Protein AF-A0A7X4A086-F1 (afdb_monomer_lite)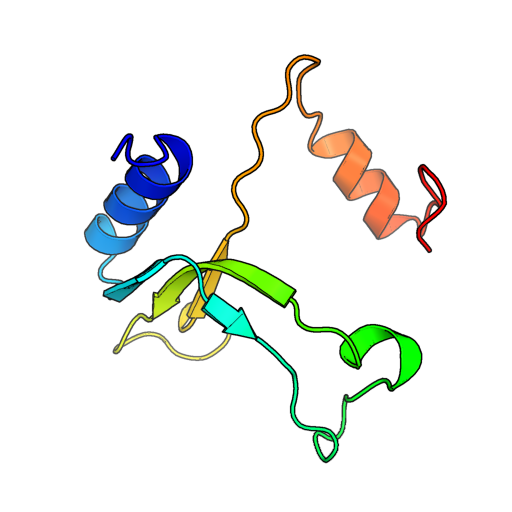

Sequence (93 aa):
MKEDILEQIVEDWLIGRGYFVQHNLKFLPRKDHPDYVRHEDSNHSDIDVIGFHPRLEGDGKVQVVSCKSWQSGFHPSSELDAIENNKTRRGRK

Secondary structure (DSSP, 8-state):
----HHHHHHHHHHHTTT-EEEEEEEE---TT-TT--TTTSSSPEEEEEEEE-TT--GGGGEEEE-----TT---HHHHHHHHHTT--BTTB-

Radius of gyration: 15.78 Å; chains: 1; bounding box: 27×39×38 Å

pLDDT: mean 86.72, std 13.65, range [40.78, 98.44]

Foldseek 3Di:
DPPDVQLVVVCVVLVVVQWDKDAFDWDADDCPDPPDDCVPRVDTDTFGMKTAHPPDDDPVRIDTDDDDDDPVDDDVVVVVVCVVVVNDDPHDD

Structure (mmCIF, N/CA/C/O backbone):
data_AF-A0A7X4A086-F1
#
_entry.id   AF-A0A7X4A086-F1
#
loop_
_atom_site.group_PDB
_atom_site.id
_atom_site.type_symbol
_atom_site.label_atom_id
_atom_site.label_alt_id
_atom_site.label_comp_id
_atom_site.label_asym_id
_atom_site.label_entity_id
_atom_site.label_seq_id
_atom_site.pdbx_PDB_ins_code
_atom_site.Cartn_x
_atom_site.Cartn_y
_atom_site.Cartn_z
_atom_site.occupancy
_atom_site.B_iso_or_equiv
_atom_site.auth_seq_id
_atom_site.auth_comp_id
_atom_site.auth_asym_id
_atom_site.auth_atom_id
_atom_site.pdbx_PDB_model_num
ATOM 1 N N . MET A 1 1 ? 12.051 7.650 19.331 1.00 42.50 1 MET A N 1
ATOM 2 C CA . MET A 1 1 ? 11.953 7.433 17.874 1.00 42.50 1 MET A CA 1
ATOM 3 C C . MET A 1 1 ? 10.694 8.164 17.451 1.00 42.50 1 MET A C 1
A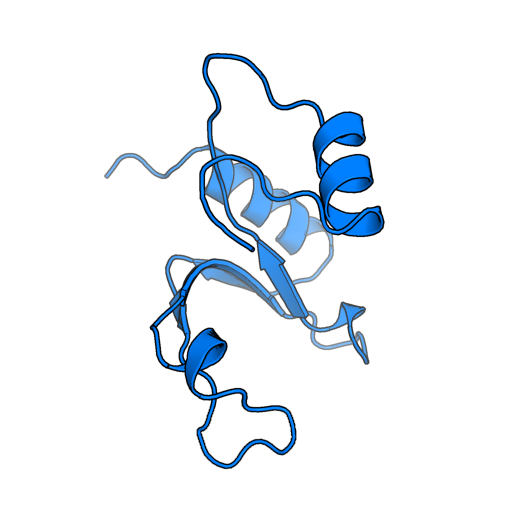TOM 5 O O . MET A 1 1 ? 9.681 7.942 18.092 1.00 42.50 1 MET A O 1
ATOM 9 N N . LYS A 1 2 ? 10.776 9.161 16.566 1.00 50.31 2 LYS A N 1
ATOM 10 C CA . LYS A 1 2 ? 9.585 9.906 16.135 1.00 50.31 2 LYS A CA 1
ATOM 11 C C . LYS A 1 2 ? 8.833 8.960 15.197 1.00 50.31 2 LYS A C 1
ATOM 13 O O . LYS A 1 2 ? 9.371 8.668 14.136 1.00 50.31 2 LYS A O 1
ATOM 18 N N . GLU A 1 3 ? 7.713 8.397 15.628 1.00 56.31 3 GLU A N 1
ATOM 19 C CA . GLU A 1 3 ? 6.847 7.621 14.733 1.00 56.31 3 GLU A CA 1
ATOM 20 C C . GLU A 1 3 ? 6.397 8.546 13.592 1.00 56.31 3 GLU A C 1
ATOM 22 O O . GLU A 1 3 ? 6.085 9.722 13.828 1.00 56.31 3 GLU A O 1
ATOM 27 N N . ASP A 1 4 ? 6.489 8.070 12.347 1.00 82.69 4 ASP A N 1
ATOM 28 C CA . ASP A 1 4 ? 6.084 8.850 11.179 1.00 82.69 4 ASP A CA 1
ATOM 29 C C . ASP A 1 4 ? 4.561 9.020 11.226 1.00 82.69 4 ASP A C 1
ATOM 31 O O . ASP A 1 4 ? 3.800 8.058 11.141 1.00 82.69 4 ASP A O 1
ATOM 35 N N . ILE A 1 5 ? 4.111 10.262 11.422 1.00 89.31 5 ILE A N 1
ATOM 36 C CA . ILE A 1 5 ? 2.699 10.579 11.663 1.00 89.31 5 ILE A CA 1
ATOM 37 C C . ILE A 1 5 ? 1.795 10.136 10.509 1.00 89.31 5 ILE A C 1
ATOM 39 O O . ILE A 1 5 ? 0.628 9.828 10.736 1.00 89.31 5 ILE A O 1
ATOM 43 N N . LEU A 1 6 ? 2.314 10.096 9.276 1.00 90.88 6 LEU A N 1
ATOM 44 C CA . LEU A 1 6 ? 1.533 9.639 8.130 1.00 90.88 6 LEU A CA 1
ATOM 45 C C . LEU A 1 6 ? 1.290 8.135 8.202 1.00 90.88 6 LEU A C 1
ATOM 47 O O . LEU A 1 6 ? 0.166 7.694 7.977 1.00 90.88 6 LEU A O 1
ATOM 51 N N . GLU A 1 7 ? 2.317 7.369 8.562 1.00 93.62 7 GLU A N 1
ATOM 52 C CA . GLU A 1 7 ? 2.195 5.924 8.732 1.00 93.62 7 GLU A CA 1
ATOM 53 C C . GLU A 1 7 ? 1.225 5.582 9.867 1.00 93.62 7 GLU A C 1
ATOM 55 O O . GLU A 1 7 ? 0.371 4.720 9.681 1.00 93.62 7 GLU A O 1
ATOM 60 N N . GLN A 1 8 ? 1.277 6.312 10.990 1.00 93.44 8 GLN A N 1
ATOM 61 C CA . GLN A 1 8 ? 0.351 6.107 12.112 1.00 93.44 8 GLN A CA 1
ATOM 62 C C . GLN A 1 8 ? -1.111 6.373 11.722 1.00 93.44 8 GLN A C 1
ATOM 64 O O . GLN A 1 8 ? -2.003 5.601 12.062 1.00 93.44 8 GLN A O 1
ATOM 69 N N . ILE A 1 9 ? -1.376 7.451 10.973 1.00 94.44 9 ILE A N 1
ATOM 70 C CA . ILE A 1 9 ? -2.736 7.766 10.501 1.00 94.44 9 ILE A CA 1
ATOM 71 C C . ILE A 1 9 ? -3.261 6.658 9.574 1.00 94.44 9 ILE A C 1
ATOM 73 O O . ILE A 1 9 ? -4.440 6.300 9.633 1.00 94.44 9 ILE A O 1
ATOM 77 N N . VAL A 1 10 ? -2.400 6.123 8.705 1.00 95.62 10 VAL A N 1
ATOM 78 C CA . VAL A 1 10 ? -2.756 5.018 7.805 1.00 95.62 10 VAL A CA 1
ATOM 79 C C . VAL A 1 10 ? -3.019 3.737 8.594 1.00 95.62 10 VAL A C 1
ATOM 81 O O . VAL A 1 10 ? -4.006 3.053 8.312 1.00 95.62 10 VAL A O 1
ATOM 84 N N . GLU A 1 11 ? -2.179 3.425 9.580 1.00 96.69 11 GLU A N 1
ATOM 85 C CA . GLU A 1 11 ? -2.358 2.282 10.475 1.00 96.69 11 GLU A CA 1
ATOM 86 C C . GLU A 1 11 ? -3.722 2.333 11.169 1.00 96.69 11 GLU A C 1
ATOM 88 O O . GLU A 1 11 ? -4.514 1.400 11.022 1.00 96.69 11 GLU A O 1
ATOM 93 N N . ASP A 1 12 ? -4.042 3.443 11.837 1.00 97.19 12 ASP A N 1
ATOM 94 C CA . ASP A 1 12 ? -5.306 3.613 12.560 1.00 97.19 12 ASP A CA 1
ATOM 95 C C . ASP A 1 12 ? -6.517 3.424 11.630 1.00 97.19 12 ASP A C 1
ATOM 97 O O . ASP A 1 12 ? -7.502 2.759 11.976 1.00 97.19 12 ASP A O 1
ATOM 101 N N . TRP A 1 13 ? -6.437 3.963 10.408 1.00 97.25 13 TRP A N 1
ATOM 102 C CA . TRP A 1 13 ? -7.483 3.816 9.397 1.00 97.25 13 TRP A CA 1
ATOM 103 C C . TRP A 1 13 ? -7.651 2.365 8.921 1.00 97.25 13 TRP A C 1
ATOM 105 O O . TRP A 1 13 ? -8.781 1.899 8.746 1.00 97.25 13 TRP A O 1
ATOM 115 N N . LEU A 1 14 ? -6.552 1.633 8.719 1.00 97.88 14 LEU A N 1
ATOM 116 C CA . LEU A 1 14 ? -6.567 0.229 8.299 1.00 97.88 14 LEU A CA 1
ATOM 117 C C . LEU A 1 14 ? -7.074 -0.692 9.419 1.00 97.88 14 LEU A C 1
ATOM 119 O O . LEU A 1 14 ? -7.948 -1.532 9.173 1.00 97.88 14 LEU A O 1
ATOM 123 N N . ILE A 1 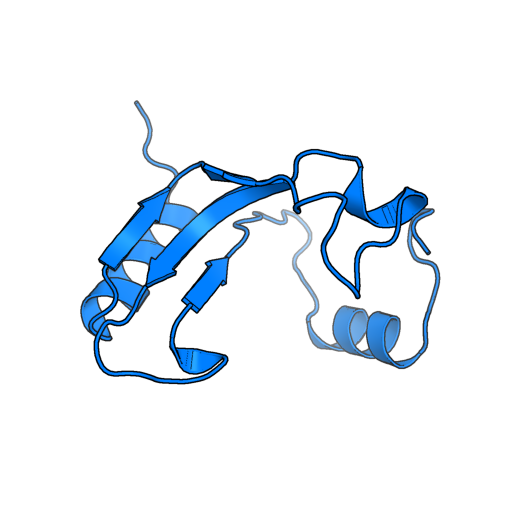15 ? -6.594 -0.504 10.650 1.00 97.75 15 ILE A N 1
ATOM 124 C CA . ILE A 1 15 ? -7.029 -1.270 11.827 1.00 97.75 15 ILE A CA 1
ATOM 125 C C . ILE A 1 15 ? -8.525 -1.065 12.070 1.00 97.75 15 ILE A C 1
ATOM 127 O O . ILE A 1 15 ? -9.256 -2.043 12.243 1.00 97.75 15 ILE A O 1
ATOM 131 N N . GLY A 1 16 ? -9.018 0.177 11.986 1.00 97.81 16 GLY A N 1
ATOM 132 C CA . GLY A 1 16 ? -10.447 0.487 12.112 1.00 97.81 16 GLY A CA 1
ATOM 133 C C . GLY A 1 16 ? -11.332 -0.225 11.079 1.00 97.81 16 GLY A C 1
ATOM 134 O O . GLY A 1 16 ? -12.532 -0.398 11.290 1.00 97.81 16 GLY A O 1
ATOM 135 N N . ARG A 1 17 ? -10.740 -0.695 9.974 1.00 97.12 17 ARG A N 1
ATOM 136 C CA . ARG A 1 17 ? -11.403 -1.468 8.915 1.00 97.12 17 ARG A CA 1
ATOM 137 C C . ARG A 1 17 ? -11.166 -2.978 9.011 1.00 97.12 17 ARG A C 1
ATOM 139 O O . ARG A 1 17 ? -11.646 -3.707 8.147 1.00 97.12 17 ARG A O 1
ATOM 146 N N . GLY A 1 18 ? -10.466 -3.453 10.040 1.00 97.69 18 GLY A N 1
ATOM 147 C CA . GLY A 1 18 ? -10.224 -4.875 10.298 1.00 97.69 18 GLY A CA 1
ATOM 148 C C . GLY A 1 18 ? -8.984 -5.461 9.617 1.00 97.69 18 GLY A C 1
ATOM 149 O O . GLY A 1 18 ? -8.912 -6.680 9.456 1.00 97.69 18 GLY A O 1
ATOM 150 N N . TYR A 1 19 ? -8.037 -4.624 9.190 1.00 98.44 19 TYR A N 1
ATOM 151 C CA . TYR A 1 19 ? -6.753 -5.077 8.652 1.00 98.44 19 TYR A CA 1
ATOM 152 C C . TYR A 1 19 ? -5.725 -5.258 9.776 1.00 98.44 19 TYR A C 1
ATOM 154 O O . TYR A 1 19 ? -5.687 -4.482 10.728 1.00 98.44 19 TYR A O 1
ATOM 162 N N . PHE A 1 20 ? -4.855 -6.255 9.631 1.00 98.00 20 PHE A N 1
ATOM 163 C CA . PHE A 1 20 ? -3.597 -6.351 10.369 1.00 98.00 20 PHE A CA 1
ATOM 164 C C . PHE A 1 20 ? -2.524 -5.568 9.625 1.00 98.00 20 PHE A C 1
ATOM 166 O O . PHE A 1 20 ? -2.407 -5.720 8.409 1.00 98.00 20 PHE A O 1
ATOM 173 N N . VAL A 1 21 ? -1.756 -4.750 10.339 1.00 97.69 21 VAL A N 1
ATOM 174 C CA . VAL A 1 21 ? -0.841 -3.779 9.734 1.00 97.69 21 VAL A CA 1
ATOM 175 C C . VAL A 1 21 ? 0.613 -4.109 10.064 1.00 97.69 21 VAL A C 1
ATOM 177 O O . VAL A 1 21 ? 0.924 -4.571 11.161 1.00 97.69 21 VAL A O 1
ATOM 180 N N . GLN A 1 22 ? 1.507 -3.887 9.101 1.00 96.19 22 GLN A N 1
ATOM 181 C CA . GLN A 1 22 ? 2.954 -3.915 9.297 1.00 96.19 22 GLN A CA 1
ATOM 182 C C . GLN A 1 22 ? 3.609 -2.755 8.536 1.00 96.19 22 GLN A C 1
ATOM 184 O O . GLN A 1 22 ? 3.146 -2.366 7.466 1.00 96.19 22 GLN A O 1
ATOM 189 N N . HIS A 1 23 ? 4.691 -2.217 9.094 1.00 94.50 23 HIS A N 1
ATOM 190 C CA . HIS A 1 23 ? 5.398 -1.050 8.569 1.00 94.50 23 HIS A CA 1
ATOM 191 C C . HIS A 1 23 ? 6.768 -1.432 8.002 1.00 94.50 23 HIS A C 1
ATOM 193 O O . HIS A 1 23 ? 7.340 -2.456 8.390 1.00 94.50 23 HIS A O 1
ATOM 199 N N . ASN A 1 24 ? 7.302 -0.571 7.132 1.00 90.75 24 ASN A N 1
ATOM 200 C CA . ASN A 1 24 ? 8.675 -0.600 6.619 1.00 90.75 24 ASN A CA 1
ATOM 201 C C . ASN A 1 24 ? 9.121 -1.987 6.118 1.00 90.75 24 ASN A C 1
ATOM 203 O O . ASN A 1 24 ? 10.038 -2.626 6.649 1.00 90.75 24 ASN A O 1
ATOM 207 N N . LEU A 1 25 ? 8.431 -2.471 5.090 1.00 91.62 25 LEU A N 1
ATOM 208 C CA . LEU A 1 25 ? 8.671 -3.771 4.482 1.00 91.62 25 LEU A CA 1
ATOM 209 C C . LEU A 1 25 ? 9.448 -3.633 3.182 1.00 91.62 25 LEU A C 1
ATOM 211 O O . LEU A 1 25 ? 9.044 -2.927 2.263 1.00 91.62 25 LEU A O 1
ATOM 215 N N . LYS A 1 26 ? 10.529 -4.403 3.065 1.00 91.25 26 LYS A N 1
ATOM 216 C CA . LYS A 1 26 ? 11.223 -4.574 1.790 1.00 91.25 26 LYS A CA 1
ATOM 217 C C . LYS A 1 26 ? 10.539 -5.660 0.985 1.00 91.25 26 LYS A C 1
ATOM 219 O O . LYS A 1 26 ? 10.462 -6.805 1.429 1.00 91.25 26 LYS A O 1
ATOM 224 N N . PHE A 1 27 ? 10.112 -5.319 -0.220 1.00 90.50 27 PHE A N 1
ATOM 225 C CA . PHE A 1 27 ? 9.505 -6.254 -1.153 1.00 90.50 27 PHE A CA 1
ATOM 226 C C . PHE A 1 27 ? 10.385 -6.434 -2.385 1.00 90.50 27 PHE A C 1
ATOM 228 O O . PHE A 1 27 ? 10.909 -5.470 -2.936 1.00 90.50 27 PHE A O 1
ATOM 235 N N . LEU A 1 28 ? 10.558 -7.683 -2.806 1.00 92.25 28 LEU A N 1
ATOM 236 C CA . LEU A 1 28 ? 11.154 -8.026 -4.089 1.00 92.25 28 LEU A CA 1
ATOM 237 C C . LEU A 1 28 ? 10.300 -9.132 -4.718 1.00 92.25 28 LEU A C 1
ATOM 239 O O . LEU A 1 28 ? 10.186 -10.206 -4.113 1.00 92.25 28 LEU A O 1
ATOM 243 N N . PRO A 1 29 ? 9.713 -8.897 -5.903 1.00 92.06 29 PRO A N 1
ATOM 244 C CA . PRO A 1 29 ? 8.962 -9.918 -6.612 1.00 92.06 29 PRO A CA 1
ATOM 245 C C . PRO A 1 29 ? 9.804 -11.163 -6.886 1.00 92.06 29 PRO A C 1
ATOM 247 O O . PRO A 1 29 ? 11.018 -11.110 -7.116 1.00 92.06 29 PRO A O 1
ATOM 250 N N . ARG A 1 30 ? 9.140 -12.318 -6.905 1.00 93.75 30 ARG A N 1
ATOM 251 C CA . ARG A 1 30 ? 9.780 -13.562 -7.324 1.00 93.75 30 ARG A CA 1
ATOM 252 C C . ARG A 1 30 ? 10.093 -13.515 -8.819 1.00 93.75 30 ARG A C 1
ATOM 254 O O . ARG A 1 30 ? 9.221 -13.222 -9.629 1.00 93.75 30 ARG A O 1
ATOM 261 N N . LYS A 1 31 ? 11.320 -13.892 -9.184 1.00 93.81 31 LYS A N 1
ATOM 262 C CA . LYS A 1 31 ? 11.799 -13.882 -10.580 1.00 93.81 31 LYS A CA 1
ATOM 263 C C . LYS A 1 31 ? 11.095 -14.887 -11.494 1.00 93.81 31 LYS A C 1
ATOM 265 O O . LYS A 1 31 ? 11.207 -14.773 -12.707 1.00 93.81 31 LYS A O 1
ATOM 270 N N . ASP A 1 32 ? 10.453 -15.896 -10.917 1.00 94.56 32 ASP A N 1
ATOM 271 C CA . ASP A 1 32 ? 9.703 -16.928 -11.631 1.00 94.56 32 ASP A CA 1
ATOM 272 C C . ASP A 1 32 ? 8.197 -16.625 -11.710 1.00 94.56 32 ASP A C 1
ATOM 274 O O . ASP A 1 32 ? 7.429 -17.469 -12.170 1.00 94.56 32 ASP A O 1
ATOM 278 N N . HIS A 1 33 ? 7.758 -15.439 -11.270 1.00 94.00 33 HIS A N 1
ATOM 279 C CA . HIS A 1 33 ? 6.371 -15.014 -11.426 1.00 94.00 33 HIS A CA 1
ATOM 280 C C . HIS A 1 33 ? 6.052 -14.771 -12.918 1.00 94.00 33 HIS A C 1
ATOM 282 O O . HIS A 1 33 ? 6.863 -14.136 -13.592 1.00 94.00 33 HIS A O 1
ATOM 288 N N . PRO A 1 34 ? 4.900 -15.231 -13.450 1.00 94.31 34 PRO A N 1
ATOM 289 C CA . PRO A 1 34 ? 4.554 -15.071 -14.869 1.00 94.31 34 PRO A CA 1
ATOM 290 C C . PRO A 1 34 ? 4.587 -13.620 -15.361 1.00 94.31 34 PRO A C 1
ATOM 292 O O . PRO A 1 34 ? 5.036 -13.360 -16.472 1.00 94.31 34 PRO A O 1
ATOM 295 N N . ASP A 1 35 ? 4.173 -12.688 -14.501 1.00 93.31 35 ASP A N 1
ATOM 296 C CA . ASP A 1 35 ? 4.134 -11.253 -14.807 1.00 93.31 35 ASP A CA 1
ATOM 297 C C . ASP A 1 35 ? 5.448 -10.522 -14.477 1.00 93.31 35 ASP A C 1
ATOM 299 O O . ASP A 1 35 ? 5.494 -9.300 -14.526 1.00 93.31 35 ASP A O 1
ATOM 303 N N . TYR A 1 36 ? 6.515 -11.240 -14.104 1.00 93.00 36 TYR A N 1
ATOM 304 C CA . TYR A 1 36 ? 7.785 -10.618 -13.729 1.00 93.00 36 TYR A CA 1
ATOM 305 C C . TYR A 1 36 ? 8.466 -9.955 -14.931 1.00 93.00 36 TYR A C 1
ATOM 307 O O . TYR A 1 36 ? 8.903 -10.618 -15.879 1.00 93.00 36 TYR A O 1
ATOM 315 N N . VAL A 1 37 ? 8.675 -8.646 -14.840 1.00 93.88 37 VAL A N 1
ATOM 316 C CA . VAL A 1 37 ? 9.375 -7.849 -15.838 1.00 93.88 37 VAL A CA 1
ATOM 317 C C . VAL A 1 37 ? 10.733 -7.436 -15.281 1.00 93.88 37 VAL A C 1
ATOM 319 O O . VAL A 1 37 ? 10.864 -6.507 -14.492 1.00 93.88 37 VAL A O 1
ATOM 322 N N . ARG A 1 38 ? 11.805 -8.099 -15.739 1.00 90.94 38 ARG A N 1
ATOM 323 C CA . ARG A 1 38 ? 13.169 -7.924 -15.192 1.00 90.94 38 ARG A CA 1
ATOM 324 C C . ARG A 1 38 ? 13.624 -6.469 -15.041 1.00 90.94 38 ARG A C 1
ATOM 326 O O . ARG A 1 38 ? 14.385 -6.191 -14.127 1.00 90.94 38 ARG A O 1
ATOM 333 N N . HIS A 1 39 ? 13.253 -5.573 -15.950 1.00 87.94 39 HIS A N 1
ATOM 334 C CA . HIS A 1 39 ? 13.717 -4.183 -15.908 1.00 87.94 39 HIS A CA 1
ATOM 335 C C . HIS A 1 39 ? 12.889 -3.281 -14.979 1.00 87.94 39 HIS A C 1
ATOM 337 O O . HIS A 1 39 ? 13.347 -2.190 -14.650 1.00 87.94 39 HIS A O 1
ATOM 343 N N . GLU A 1 40 ? 11.720 -3.743 -14.535 1.00 86.75 40 GLU A N 1
ATOM 344 C CA . GLU A 1 40 ? 10.806 -3.016 -13.646 1.00 86.75 40 GLU A CA 1
ATOM 345 C C . GLU A 1 40 ? 10.851 -3.604 -12.224 1.00 86.75 40 GLU A C 1
ATOM 347 O O . GLU A 1 40 ? 10.925 -2.865 -11.245 1.00 86.75 40 GLU A O 1
ATOM 352 N N . ASP A 1 41 ? 10.968 -4.930 -12.117 1.00 89.25 41 ASP A N 1
ATOM 353 C CA . ASP A 1 41 ? 10.796 -5.694 -10.875 1.00 89.25 41 ASP A CA 1
ATOM 354 C C . ASP A 1 41 ? 12.107 -6.193 -10.242 1.00 89.25 41 ASP A C 1
ATOM 356 O O . ASP A 1 41 ? 12.106 -6.985 -9.296 1.00 89.25 41 ASP A O 1
ATOM 360 N N . SER A 1 42 ? 13.274 -5.809 -10.768 1.00 89.19 42 SER A N 1
ATOM 361 C CA . SER A 1 42 ? 14.565 -6.274 -10.226 1.00 89.19 42 SER A CA 1
ATOM 362 C C . SER A 1 42 ? 15.032 -5.540 -8.974 1.00 89.19 42 SER A C 1
ATOM 364 O O . SER A 1 42 ? 16.037 -5.941 -8.385 1.00 89.19 42 SER A O 1
ATOM 366 N N . ASN A 1 43 ? 14.355 -4.457 -8.597 1.00 87.62 43 ASN A N 1
ATOM 367 C CA . ASN A 1 43 ? 14.745 -3.613 -7.476 1.00 87.62 43 ASN A CA 1
ATOM 368 C C . ASN A 1 43 ? 13.837 -3.863 -6.276 1.00 87.62 43 ASN A C 1
ATOM 370 O O . ASN A 1 43 ? 12.646 -4.113 -6.428 1.00 87.62 43 ASN A O 1
ATOM 374 N N . HIS A 1 44 ? 14.405 -3.755 -5.076 1.00 86.62 44 HIS A N 1
ATOM 375 C CA . HIS A 1 44 ? 13.606 -3.791 -3.859 1.00 86.62 44 HIS A CA 1
ATOM 376 C C . HIS A 1 44 ? 12.724 -2.542 -3.783 1.00 86.62 44 HIS A C 1
ATOM 378 O O . HIS A 1 44 ? 13.225 -1.422 -3.897 1.00 86.62 44 HIS A O 1
ATOM 384 N N . SER A 1 45 ? 11.429 -2.743 -3.568 1.00 85.50 45 SER A N 1
ATOM 385 C CA . SER A 1 45 ? 10.507 -1.685 -3.172 1.00 85.50 45 SER A CA 1
ATOM 386 C C . SER A 1 45 ? 10.507 -1.562 -1.653 1.00 85.50 45 SER A C 1
ATOM 388 O O . SER A 1 45 ? 10.408 -2.571 -0.952 1.00 85.50 45 SER A O 1
ATOM 390 N N . ASP A 1 46 ? 10.586 -0.332 -1.156 1.00 89.19 46 ASP A N 1
ATOM 391 C CA . ASP A 1 46 ? 10.329 -0.024 0.248 1.00 89.19 46 ASP A CA 1
ATOM 392 C C . ASP A 1 46 ? 8.838 0.317 0.391 1.00 89.19 46 ASP A C 1
ATOM 394 O O . ASP A 1 46 ? 8.340 1.262 -0.227 1.00 89.19 46 ASP A O 1
ATOM 398 N N . ILE A 1 47 ? 8.115 -0.505 1.148 1.00 92.00 47 ILE A N 1
ATOM 399 C CA . ILE A 1 47 ? 6.700 -0.327 1.469 1.00 92.00 47 ILE A CA 1
ATOM 400 C C . ILE A 1 47 ? 6.614 0.325 2.842 1.00 92.00 47 ILE A C 1
ATOM 402 O O . ILE A 1 47 ? 7.084 -0.251 3.825 1.00 92.00 47 ILE A O 1
ATOM 406 N N . ASP A 1 48 ? 5.976 1.492 2.908 1.00 94.19 48 ASP A N 1
ATOM 407 C CA . ASP A 1 48 ? 5.843 2.238 4.159 1.00 94.19 48 ASP A CA 1
ATOM 408 C C . ASP A 1 48 ? 4.839 1.529 5.091 1.00 94.19 48 ASP A C 1
ATOM 410 O O . ASP A 1 48 ? 5.182 1.214 6.227 1.00 94.19 48 ASP A O 1
ATOM 414 N N . VAL A 1 49 ? 3.645 1.168 4.591 1.00 95.94 49 VAL A N 1
ATOM 415 C CA . VAL A 1 49 ? 2.621 0.421 5.349 1.00 95.94 49 VAL A CA 1
ATOM 416 C C . VAL A 1 49 ? 1.956 -0.652 4.477 1.00 95.94 49 VAL A C 1
ATOM 418 O O . VAL A 1 49 ? 1.579 -0.389 3.334 1.00 95.94 49 VAL A O 1
ATOM 421 N N . ILE A 1 50 ? 1.764 -1.859 5.017 1.00 96.88 50 ILE A N 1
ATOM 422 C CA . ILE A 1 50 ? 0.922 -2.908 4.425 1.00 96.88 50 ILE A CA 1
ATOM 423 C C . ILE A 1 50 ? -0.208 -3.287 5.382 1.00 96.88 50 ILE A C 1
ATOM 425 O O . ILE A 1 50 ? 0.010 -3.429 6.582 1.00 96.88 50 ILE A O 1
ATOM 429 N N . GLY A 1 51 ? -1.407 -3.492 4.845 1.00 97.69 51 GLY A N 1
ATOM 430 C CA . GLY A 1 51 ? -2.554 -4.045 5.554 1.00 97.69 51 GLY A CA 1
ATOM 431 C C . GLY A 1 51 ? -2.973 -5.390 4.968 1.00 97.69 51 GLY A C 1
ATOM 432 O O . GLY A 1 51 ? -3.106 -5.512 3.753 1.00 97.69 51 GLY A O 1
ATOM 433 N N . PHE A 1 52 ? -3.270 -6.372 5.817 1.00 98.12 52 PHE A N 1
ATOM 434 C CA . PHE A 1 52 ? -3.865 -7.656 5.436 1.00 98.12 52 PHE A CA 1
ATOM 435 C C . PHE A 1 52 ? -5.221 -7.862 6.119 1.00 98.12 52 PHE A C 1
ATOM 437 O O . PHE A 1 52 ? -5.305 -7.854 7.347 1.00 98.12 52 PHE A O 1
ATOM 444 N N . HIS A 1 53 ? -6.284 -8.096 5.346 1.00 98.25 53 HIS A N 1
ATOM 445 C CA . HIS A 1 53 ? -7.614 -8.374 5.887 1.00 98.25 53 HIS A CA 1
ATOM 446 C C . HIS A 1 53 ? -7.976 -9.862 5.740 1.00 98.25 53 HIS A C 1
ATOM 448 O O . HIS A 1 53 ? -8.181 -10.342 4.624 1.00 98.25 53 HIS A O 1
ATOM 454 N N . PRO A 1 54 ? -8.167 -10.611 6.841 1.00 96.75 54 PRO A N 1
ATOM 455 C CA . PRO A 1 54 ? -8.279 -12.074 6.801 1.00 96.75 54 PRO A CA 1
ATOM 456 C C . PRO A 1 54 ? -9.573 -12.598 6.162 1.00 96.75 54 PRO A C 1
ATOM 458 O O . PRO A 1 54 ? -9.640 -13.768 5.804 1.00 96.75 54 PRO A O 1
ATOM 461 N N . ARG A 1 55 ? -10.614 -11.759 6.05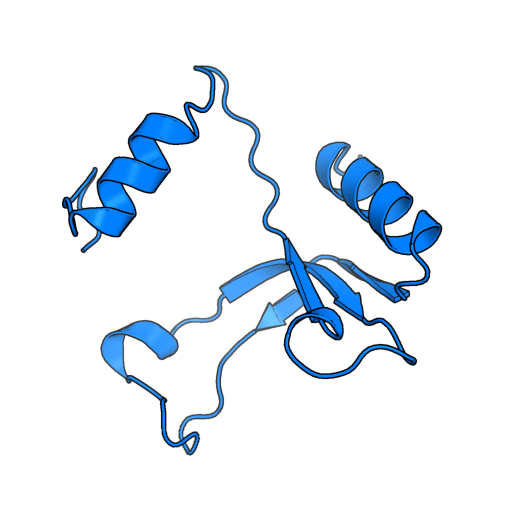7 1.00 97.19 55 ARG A N 1
ATOM 462 C CA . ARG A 1 55 ? -11.943 -12.146 5.537 1.00 97.19 55 ARG A CA 1
ATOM 463 C C . ARG A 1 55 ? -12.267 -11.582 4.152 1.00 97.19 55 ARG A C 1
ATOM 465 O O . ARG A 1 55 ? -13.362 -11.826 3.660 1.00 97.19 55 ARG A O 1
ATOM 472 N N . LEU A 1 56 ? -11.389 -10.752 3.585 1.00 97.31 56 LEU A N 1
ATOM 473 C CA . LEU A 1 56 ? -11.588 -10.228 2.233 1.00 97.31 56 LEU A CA 1
ATOM 474 C C . LEU A 1 56 ? -10.835 -11.116 1.246 1.00 97.31 56 LEU A C 1
ATOM 476 O O . LEU A 1 56 ? -9.845 -11.755 1.598 1.00 97.31 56 LEU A O 1
ATOM 480 N N . GLU A 1 57 ? -11.322 -11.140 0.013 1.00 94.62 57 GLU A N 1
ATOM 481 C CA . GLU A 1 57 ? -10.715 -11.867 -1.097 1.00 94.62 57 GLU A CA 1
ATOM 482 C C . GLU A 1 57 ? -10.376 -10.903 -2.237 1.00 94.62 57 GLU A C 1
ATOM 484 O O . GLU A 1 57 ? -10.868 -9.771 -2.278 1.00 94.62 57 GLU A O 1
ATOM 489 N N . GLY A 1 58 ? -9.518 -11.358 -3.152 1.00 92.31 58 GLY A N 1
ATOM 490 C CA . GLY A 1 58 ? -9.006 -10.540 -4.252 1.00 92.31 58 GLY A CA 1
ATOM 491 C C . GLY A 1 58 ? -8.213 -9.324 -3.764 1.00 92.31 58 GLY A C 1
ATOM 492 O O . GLY A 1 58 ? -7.607 -9.351 -2.692 1.00 92.31 58 GLY A O 1
ATOM 493 N N . ASP A 1 59 ? -8.251 -8.243 -4.540 1.00 89.38 59 ASP A N 1
ATOM 494 C CA . ASP A 1 59 ? -7.427 -7.046 -4.316 1.00 89.38 59 ASP A CA 1
ATOM 495 C C . ASP A 1 59 ? -7.742 -6.334 -2.993 1.00 89.38 59 ASP A C 1
ATOM 497 O O . ASP A 1 59 ? -6.891 -5.674 -2.410 1.00 89.38 59 ASP A O 1
ATOM 501 N N . GLY A 1 60 ? -8.950 -6.516 -2.450 1.00 94.00 60 GLY A N 1
ATOM 502 C CA . GLY A 1 60 ? -9.320 -5.976 -1.140 1.00 94.00 60 GLY A CA 1
ATOM 503 C C . GLY A 1 60 ? -8.650 -6.685 0.040 1.00 94.00 60 GLY A C 1
ATOM 504 O O . GLY A 1 60 ? -8.765 -6.223 1.172 1.00 94.00 60 GLY A O 1
ATOM 505 N N . LYS A 1 61 ? -7.975 -7.818 -0.181 1.00 97.62 61 LYS A N 1
ATOM 506 C CA . LYS A 1 61 ? -7.318 -8.589 0.882 1.00 97.62 61 LYS A CA 1
ATOM 507 C C . LYS A 1 61 ? -6.031 -7.935 1.371 1.00 97.62 61 LYS A C 1
ATOM 509 O O . LYS A 1 61 ? -5.696 -8.071 2.548 1.00 97.62 61 LYS A O 1
ATOM 514 N N . VAL A 1 62 ? -5.322 -7.239 0.484 1.00 96.62 62 VAL A N 1
ATOM 515 C CA . VAL A 1 62 ? -4.021 -6.627 0.763 1.00 96.62 62 VAL A CA 1
ATOM 516 C C . VAL A 1 62 ? -4.043 -5.171 0.323 1.00 96.62 62 VAL A C 1
ATOM 518 O O . VAL A 1 62 ? -4.358 -4.874 -0.821 1.00 96.62 62 VAL A O 1
ATOM 521 N N . GLN A 1 63 ? -3.676 -4.266 1.224 1.00 96.19 63 GLN A N 1
ATOM 522 C CA . GLN A 1 63 ? -3.513 -2.844 0.929 1.00 96.19 63 GLN A CA 1
ATOM 523 C C . GLN A 1 63 ? -2.048 -2.468 1.099 1.00 96.19 63 GLN A C 1
ATOM 525 O O . GLN A 1 63 ? -1.480 -2.703 2.161 1.00 96.19 63 GLN A O 1
ATOM 530 N N . VAL A 1 64 ? -1.439 -1.882 0.072 1.00 94.81 64 VAL A N 1
ATOM 531 C CA . VAL A 1 64 ? -0.044 -1.421 0.098 1.00 94.81 64 VAL A CA 1
ATOM 532 C C . VAL A 1 64 ? -0.051 0.096 -0.003 1.00 94.81 64 VAL A C 1
ATOM 534 O O . VAL A 1 64 ? -0.608 0.649 -0.950 1.00 94.81 64 VAL A O 1
ATOM 537 N N . VAL A 1 65 ? 0.547 0.777 0.972 1.00 93.44 65 VAL A N 1
ATOM 538 C CA . VAL A 1 65 ? 0.502 2.237 1.084 1.00 93.44 65 VAL A CA 1
ATOM 539 C C . VAL A 1 65 ? 1.917 2.796 1.151 1.00 93.44 65 VAL A C 1
ATOM 541 O O . VAL A 1 65 ? 2.744 2.337 1.939 1.00 93.44 65 VAL A O 1
ATOM 544 N N . SER A 1 66 ? 2.181 3.821 0.336 1.00 90.44 66 SER A N 1
ATOM 545 C CA . SER A 1 66 ? 3.367 4.663 0.482 1.00 90.44 66 SER A CA 1
ATOM 546 C C . SER A 1 66 ? 2.985 6.026 1.052 1.00 90.44 66 SER A C 1
ATOM 548 O O . SER A 1 66 ? 2.076 6.691 0.553 1.00 90.44 66 SER A O 1
ATOM 550 N N . CYS A 1 67 ? 3.704 6.454 2.084 1.00 89.62 67 CYS A N 1
ATOM 551 C CA . CYS A 1 67 ? 3.518 7.726 2.761 1.00 89.62 67 CYS A CA 1
ATOM 552 C C . CYS A 1 67 ? 4.512 8.748 2.202 1.00 89.62 67 CYS A C 1
ATOM 554 O O . CYS A 1 67 ? 5.729 8.546 2.216 1.00 89.62 67 CYS A O 1
ATOM 556 N N . LYS A 1 68 ? 4.001 9.867 1.673 1.00 84.38 68 LYS A N 1
ATOM 557 C CA . LYS A 1 68 ? 4.826 10.966 1.149 1.00 84.38 68 LYS A CA 1
ATOM 558 C C . LYS A 1 68 ? 4.264 12.307 1.607 1.00 84.38 68 LYS A C 1
ATOM 560 O O . LYS A 1 68 ? 3.127 12.646 1.294 1.00 84.38 68 LYS A O 1
ATOM 565 N N . SER A 1 69 ? 5.084 13.109 2.283 1.00 81.38 69 SER A N 1
ATOM 566 C CA . SER A 1 69 ? 4.765 14.502 2.611 1.00 81.38 69 SER A CA 1
ATOM 567 C C . SER A 1 69 ? 5.272 15.435 1.503 1.00 81.38 69 SER A C 1
ATOM 569 O O . SER A 1 69 ? 6.444 15.408 1.134 1.00 81.38 69 SER A O 1
ATOM 571 N N . TRP A 1 70 ? 4.382 16.241 0.918 1.00 74.94 70 TRP A N 1
ATOM 572 C CA . TRP A 1 70 ? 4.712 17.146 -0.192 1.00 74.94 70 TRP A CA 1
ATOM 573 C C . TRP A 1 70 ? 4.557 18.593 0.267 1.00 74.94 70 TRP A C 1
ATOM 575 O O . TRP A 1 70 ? 3.449 19.044 0.542 1.00 74.94 70 TRP A O 1
ATOM 585 N N . GLN A 1 71 ? 5.658 19.346 0.313 1.00 67.88 71 GLN A N 1
ATOM 586 C CA . GLN A 1 71 ? 5.625 20.757 0.722 1.00 67.88 71 GLN A CA 1
ATOM 587 C C . GLN A 1 71 ? 4.863 21.651 -0.269 1.00 67.88 71 GLN A C 1
ATOM 589 O O . GLN A 1 71 ? 4.252 22.633 0.135 1.00 67.88 71 GLN A O 1
ATOM 594 N N . SER A 1 72 ? 4.872 21.309 -1.561 1.00 75.56 72 SER A N 1
ATOM 595 C CA . SER A 1 72 ? 4.205 22.071 -2.626 1.00 75.56 72 SER A CA 1
ATOM 596 C C . SER A 1 72 ? 2.767 21.616 -2.920 1.00 75.56 72 SER A C 1
ATOM 598 O O . SER A 1 72 ? 2.186 22.060 -3.907 1.00 75.56 72 SER A O 1
ATOM 600 N N . GLY A 1 73 ? 2.209 20.712 -2.105 1.00 68.75 73 GLY A N 1
ATOM 601 C CA . GLY A 1 73 ? 0.924 20.057 -2.362 1.00 68.75 73 GLY A CA 1
ATOM 602 C C . GLY A 1 73 ? 1.003 18.941 -3.414 1.00 68.75 73 GLY A C 1
ATOM 603 O O . GLY A 1 73 ? 1.882 18.929 -4.277 1.00 68.75 73 GLY A O 1
ATOM 604 N N . PHE A 1 74 ? 0.072 17.992 -3.324 1.00 75.50 74 PHE A N 1
ATOM 605 C CA . PHE A 1 74 ? -0.147 16.904 -4.280 1.00 75.50 74 PHE A CA 1
ATOM 606 C C . PHE A 1 74 ? -1.460 17.176 -5.020 1.00 75.50 74 PHE A C 1
ATOM 608 O O . PHE A 1 74 ? -2.454 17.515 -4.379 1.00 75.50 74 PHE A O 1
ATOM 615 N N . HIS A 1 75 ? -1.466 17.054 -6.349 1.00 83.25 75 HIS A N 1
ATOM 616 C CA . HIS A 1 75 ? -2.661 17.241 -7.179 1.00 83.25 75 HIS A CA 1
ATOM 617 C C . HIS A 1 75 ? -3.068 15.891 -7.785 1.00 83.25 75 HIS A C 1
ATOM 619 O O . HIS A 1 75 ? -2.581 15.548 -8.867 1.00 83.25 75 HIS A O 1
ATOM 625 N N . PRO A 1 76 ? -3.956 15.125 -7.118 1.00 81.75 76 PRO A N 1
ATOM 626 C CA . PRO A 1 76 ? -4.307 13.771 -7.539 1.00 81.75 76 PRO A CA 1
ATOM 627 C C . PRO A 1 76 ? -4.788 13.704 -8.986 1.00 81.75 76 PRO A C 1
ATOM 629 O O . PRO A 1 76 ? -4.368 12.826 -9.726 1.00 81.75 76 PRO A O 1
ATOM 632 N N . SER A 1 77 ? -5.610 14.668 -9.409 1.00 86.62 77 SER A N 1
ATOM 633 C CA . SER A 1 77 ? -6.142 14.731 -10.772 1.00 86.62 77 SER A CA 1
ATOM 634 C C . SER A 1 77 ? -5.038 14.774 -11.823 1.00 86.62 77 SER A C 1
ATOM 636 O O . SER A 1 77 ? -5.055 13.994 -12.764 1.00 86.62 77 SER A O 1
ATOM 638 N N . SER A 1 78 ? -4.027 15.625 -11.637 1.00 83.81 78 SER A N 1
ATOM 639 C CA . SER A 1 78 ? -2.939 15.741 -12.610 1.00 83.81 78 SER A CA 1
ATOM 640 C C . SER A 1 78 ? -2.044 14.503 -12.688 1.00 83.81 78 SER A C 1
ATOM 642 O O . SER A 1 78 ? -1.461 14.245 -13.740 1.00 83.81 78 SER A O 1
ATOM 644 N N . GLU A 1 79 ? -1.920 13.761 -11.586 1.00 81.38 79 GLU A N 1
ATOM 645 C CA . GLU A 1 79 ? -1.121 12.534 -11.525 1.00 81.38 79 GLU A CA 1
ATOM 646 C C . GLU A 1 79 ? -1.898 11.356 -12.122 1.00 81.38 79 GLU A C 1
ATOM 648 O O . GLU A 1 79 ? -1.336 10.598 -12.908 1.00 81.38 79 GLU A O 1
ATOM 653 N N . LEU A 1 80 ? -3.204 11.260 -11.849 1.00 84.38 80 LEU A N 1
ATOM 654 C CA . LEU A 1 80 ? -4.100 10.303 -12.504 1.00 84.38 80 LEU A CA 1
ATOM 655 C C . LEU A 1 80 ? -4.116 10.520 -14.020 1.00 84.38 80 LEU A C 1
ATOM 657 O O . LEU A 1 80 ? -3.834 9.586 -14.765 1.00 84.38 80 LEU A O 1
ATOM 661 N N . ASP A 1 81 ? -4.300 11.764 -14.472 1.00 88.00 81 ASP A N 1
ATOM 662 C CA . ASP A 1 81 ? -4.229 12.116 -15.892 1.00 88.00 81 ASP A CA 1
ATOM 663 C C . ASP A 1 81 ? -2.874 11.729 -16.503 1.00 88.00 81 ASP A C 1
ATOM 665 O O . ASP A 1 81 ? -2.789 11.368 -17.677 1.00 88.00 81 ASP A O 1
ATOM 669 N N . ALA A 1 82 ? -1.780 11.847 -15.745 1.00 84.25 82 ALA A N 1
ATOM 670 C CA . ALA A 1 82 ? -0.459 11.479 -16.235 1.00 84.25 82 ALA A CA 1
ATOM 671 C C . ALA A 1 82 ? -0.319 9.961 -16.413 1.00 84.25 82 ALA A C 1
ATOM 673 O O . ALA A 1 82 ? 0.204 9.543 -17.447 1.00 84.25 82 ALA A O 1
ATOM 674 N N . ILE A 1 83 ? -0.819 9.168 -15.460 1.00 82.25 83 ILE A N 1
ATOM 675 C CA . ILE A 1 83 ? -0.837 7.700 -15.524 1.00 82.25 83 ILE A CA 1
ATOM 676 C C . ILE A 1 83 ? -1.716 7.236 -16.690 1.00 82.25 83 ILE A C 1
ATOM 678 O O . ILE A 1 83 ? -1.248 6.499 -17.553 1.00 82.25 83 ILE A O 1
ATOM 682 N N . GLU A 1 84 ? -2.953 7.730 -16.776 1.00 89.25 84 GLU A N 1
ATOM 683 C CA . GLU A 1 84 ? -3.906 7.354 -17.830 1.00 89.25 84 GLU A CA 1
ATOM 684 C C . GLU A 1 84 ? -3.377 7.663 -19.236 1.00 89.25 84 GLU A C 1
ATOM 686 O O . GLU A 1 84 ? -3.624 6.919 -20.184 1.00 89.25 84 GLU A O 1
ATOM 691 N N . ASN A 1 85 ? -2.613 8.749 -19.379 1.00 89.19 85 ASN A N 1
ATOM 692 C CA . ASN A 1 85 ? -2.066 9.181 -20.663 1.00 89.19 85 ASN A CA 1
ATOM 693 C C . ASN A 1 85 ? -0.600 8.767 -20.885 1.00 89.19 85 ASN A C 1
ATOM 695 O O . ASN A 1 85 ? 0.027 9.288 -21.811 1.00 89.19 85 ASN A O 1
ATOM 699 N N . ASN A 1 86 ? -0.034 7.878 -20.056 1.00 80.50 86 ASN A N 1
ATOM 700 C CA . ASN A 1 86 ? 1.370 7.442 -20.130 1.00 80.50 86 ASN A CA 1
ATOM 701 C C . ASN A 1 86 ? 2.367 8.614 -20.274 1.00 80.50 86 ASN A C 1
ATOM 703 O O . ASN A 1 86 ? 3.339 8.561 -21.036 1.00 80.50 86 ASN A O 1
ATOM 707 N N . LYS A 1 87 ? 2.102 9.734 -19.590 1.00 74.38 87 LYS A N 1
ATOM 708 C CA . LYS A 1 87 ? 2.932 10.938 -19.695 1.00 74.38 87 LYS A CA 1
ATOM 709 C C . LYS A 1 87 ? 4.201 10.770 -18.874 1.00 74.38 87 LYS A C 1
ATOM 711 O O . LYS A 1 87 ? 4.158 10.693 -17.652 1.00 74.38 87 LYS A O 1
ATOM 716 N N . THR A 1 88 ? 5.351 10.872 -19.534 1.00 59.78 88 THR A N 1
ATOM 717 C CA . THR A 1 88 ? 6.653 10.894 -18.859 1.00 59.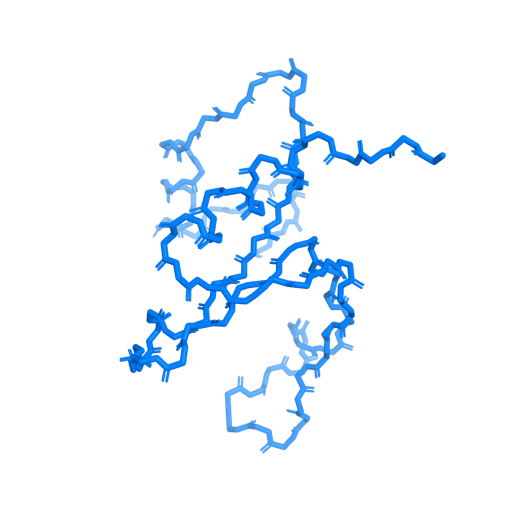78 88 THR A CA 1
ATOM 718 C C . THR A 1 88 ? 6.813 12.194 -18.063 1.00 59.78 88 THR A C 1
ATOM 720 O O . THR A 1 88 ? 7.027 13.273 -18.624 1.00 59.78 88 THR A O 1
ATOM 723 N N . ARG A 1 89 ? 6.727 12.115 -16.733 1.00 59.22 89 ARG A N 1
ATOM 724 C CA . ARG A 1 89 ? 6.998 13.234 -15.818 1.00 59.22 89 ARG A CA 1
ATOM 725 C C . ARG A 1 89 ? 8.310 12.960 -15.083 1.00 59.22 89 ARG A C 1
ATOM 727 O O . ARG A 1 89 ? 8.502 11.895 -14.511 1.00 59.22 89 ARG A O 1
ATOM 734 N N . ARG A 1 90 ? 9.231 13.934 -15.094 1.00 58.16 90 ARG A N 1
ATOM 735 C CA . ARG A 1 90 ? 10.497 13.903 -14.323 1.00 58.16 90 ARG A CA 1
ATOM 736 C C . ARG A 1 90 ? 11.367 12.648 -14.551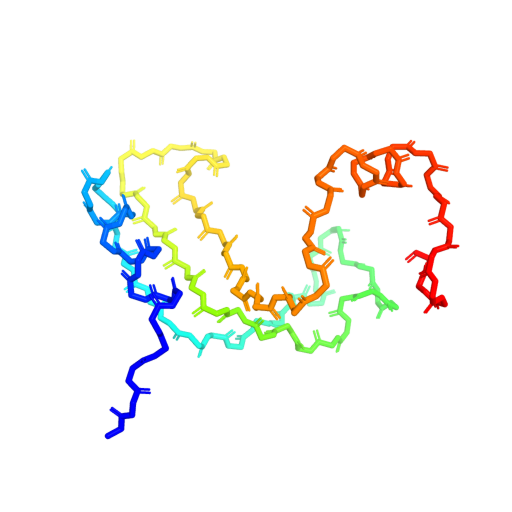 1.00 58.16 90 ARG A C 1
ATOM 738 O O . ARG A 1 90 ? 12.054 12.201 -13.642 1.00 58.16 90 ARG A O 1
ATOM 745 N N . GLY A 1 91 ? 11.369 12.105 -15.771 1.00 47.34 91 GLY A N 1
ATOM 746 C CA . GLY A 1 91 ? 12.315 11.061 -16.182 1.00 47.34 91 GLY A CA 1
ATOM 747 C C . GLY A 1 91 ? 11.952 9.620 -15.810 1.00 47.34 91 GLY A C 1
ATOM 748 O O . GLY A 1 91 ? 12.770 8.738 -16.052 1.00 47.34 91 GLY A O 1
ATOM 749 N N . ARG A 1 92 ? 10.753 9.346 -15.283 1.00 40.78 92 ARG A N 1
ATOM 750 C CA . ARG A 1 92 ? 10.214 7.977 -15.248 1.00 40.78 92 ARG A CA 1
ATOM 751 C C . ARG A 1 92 ? 9.178 7.798 -16.356 1.00 40.78 92 ARG A C 1
ATOM 753 O O . ARG A 1 92 ? 8.302 8.651 -16.515 1.00 40.78 92 ARG A O 1
ATOM 760 N N . LYS A 1 93 ? 9.391 6.751 -17.161 1.00 43.44 93 LYS A N 1
ATOM 761 C CA . LYS A 1 93 ? 8.342 6.128 -17.971 1.00 43.44 93 LYS A CA 1
ATOM 762 C C . LYS A 1 93 ? 7.344 5.470 -17.035 1.00 43.44 93 LYS A C 1
ATOM 764 O O . LYS A 1 93 ? 7.814 4.973 -15.986 1.00 43.44 93 LYS A O 1
#